Protein AF-A0A4C1U7R6-F1 (afdb_monomer)

Foldseek 3Di:
DVVQQCCQVPPPAFAAAEDEWADDPQADDDPPPPVDRTGDPCSVVVLQDVDDDDDPDPLSVLLSCLVNQLVVCCVPPVASPPDDDPSRNDGRDTAHPVFRWHWYRYSHTDIDGCPPVVVVVVVVVVCVVDPDDDDPQDPVNVVVVVVVVVD

Sequence (151 aa):
MNSANLHAENSARAVYFYEFSYVGQLSAQHNFVDQIRGASHRDQTSYIIDFYKWTGNYSDLDTRDRLTTMWTDFVKFEDPTAFESSLISLKWQKYSKGEKKYLSIDNDLKIKSDPLPNGFEFWKKIYEKNYWHPTPLTPENINKINKNKKK

Nearest PDB structures (foldseek):
  3be8-assembly1_A  TM=8.128E-01  e=1.143E-06  Homo sapiens
  3be8-assembly1_B  TM=7.870E-01  e=7.238E-07  Homo sapiens
  5ojk-assembly1_B  TM=7.780E-01  e=1.143E-06  Homo sapiens
  8wdm-assembly1_C  TM=7.874E-01  e=2.268E-04  Thermaerobacter marianensis DSM 12885
  7x8l-assembly1_A  TM=6.925E-01  e=1.990E-04  Altericroceibacterium indicum

Solvent-accessible surface area (backbone atoms only — not comparable to full-atom values): 9238 Å² total; per-residue (Å²): 102,65,66,67,36,50,46,40,74,70,45,97,58,89,37,76,45,71,46,76,50,51,74,53,87,61,35,78,82,52,98,86,48,80,88,62,88,63,44,54,95,66,27,68,50,39,39,64,43,100,44,101,65,88,81,88,51,65,71,51,50,52,49,21,50,45,46,42,48,28,55,52,30,29,75,76,67,76,31,49,47,73,66,82,46,99,84,42,85,68,78,74,57,66,29,38,75,87,65,35,29,24,38,37,38,42,99,55,82,43,84,46,56,57,78,62,55,69,61,38,51,53,51,47,56,50,44,75,74,68,54,83,77,85,69,79,78,47,75,68,56,51,52,51,55,57,56,66,72,74,114

InterPro domains:
  IPR002018 Carboxylesterase, type B [PF00135] (3-123)
  IPR029058 Alpha/Beta hydrolase fold [G3DSA:3.40.50.1820] (1-132)
  IPR029058 Alpha/Beta hydrolase fold [SSF53474] (3-130)

Organism: Eumeta variegata (NCBI:txid151549)

Radius of gyration: 21.85 Å; Cα contacts (8 Å, |Δi|>4): 164; chains: 1; bounding box: 62×44×44 Å

pLDDT: mean 88.51, std 10.97, range [49.12, 98.12]

Mean predicted aligned error: 8.08 Å

Structure (mmCIF, N/CA/C/O backbone):
data_AF-A0A4C1U7R6-F1
#
_entry.id   AF-A0A4C1U7R6-F1
#
loop_
_atom_site.group_PDB
_atom_site.id
_atom_site.type_symbol
_atom_site.label_atom_id
_atom_site.label_alt_id
_atom_site.label_comp_id
_atom_site.label_asym_id
_atom_site.label_entity_id
_atom_site.label_seq_id
_atom_site.pdbx_PDB_ins_code
_atom_site.Cartn_x
_atom_site.Cartn_y
_atom_site.Cartn_z
_atom_site.occupancy
_atom_site.B_iso_or_equiv
_atom_site.auth_seq_id
_atom_site.auth_comp_id
_atom_site.auth_asym_id
_atom_site.auth_atom_id
_atom_site.pdbx_PDB_model_num
ATOM 1 N N . MET A 1 1 ? -5.185 8.019 12.663 1.00 71.50 1 MET A N 1
ATOM 2 C CA . MET A 1 1 ? -5.454 6.944 11.690 1.00 71.50 1 MET A CA 1
ATOM 3 C C . MET A 1 1 ? -6.840 6.333 11.932 1.00 71.50 1 MET A C 1
ATOM 5 O O . MET A 1 1 ? -6.970 5.132 12.128 1.00 71.50 1 MET A O 1
ATOM 9 N N . ASN A 1 2 ? -7.896 7.154 11.978 1.00 82.75 2 ASN A N 1
ATOM 10 C CA . ASN A 1 2 ? -9.192 6.685 12.492 1.00 82.75 2 ASN A CA 1
ATOM 11 C C . ASN A 1 2 ? -9.919 5.778 11.496 1.00 82.75 2 ASN A C 1
ATOM 13 O O . ASN A 1 2 ? -10.445 4.757 11.908 1.00 82.75 2 ASN A O 1
ATOM 17 N N . SER A 1 3 ? -9.872 6.091 10.197 1.00 89.44 3 SER A N 1
ATOM 18 C CA . SER A 1 3 ? -10.510 5.264 9.164 1.00 89.44 3 SER A CA 1
ATOM 19 C C . SER A 1 3 ? -9.941 3.839 9.117 1.00 89.44 3 SER A C 1
ATOM 21 O O . SER A 1 3 ? -10.689 2.884 9.292 1.00 89.44 3 SER A O 1
ATOM 23 N N . ALA A 1 4 ? -8.617 3.674 8.990 1.00 92.62 4 ALA A N 1
ATOM 24 C CA . ALA A 1 4 ? -8.001 2.343 8.960 1.00 92.62 4 ALA A CA 1
ATOM 25 C C . ALA A 1 4 ? -8.276 1.535 10.240 1.00 92.62 4 ALA A C 1
ATOM 27 O O . ALA A 1 4 ? -8.553 0.343 10.165 1.00 92.62 4 ALA A O 1
ATOM 28 N N . ASN A 1 5 ? -8.265 2.189 11.411 1.00 93.38 5 ASN A N 1
ATOM 29 C CA . ASN A 1 5 ? -8.645 1.544 12.670 1.00 93.38 5 ASN A CA 1
ATOM 30 C C . ASN A 1 5 ? -10.108 1.084 12.652 1.00 93.38 5 ASN A C 1
ATOM 32 O O . ASN A 1 5 ? -10.378 -0.060 12.996 1.00 93.38 5 ASN A O 1
ATOM 36 N N . LEU A 1 6 ? -11.034 1.938 12.210 1.00 93.69 6 LEU A N 1
ATOM 37 C CA . LEU A 1 6 ? -12.451 1.591 12.112 1.00 93.69 6 LEU A CA 1
ATOM 38 C C . LEU A 1 6 ? -12.683 0.439 11.133 1.00 93.69 6 LEU A C 1
ATOM 40 O O . LEU A 1 6 ? -13.426 -0.482 11.461 1.00 93.69 6 LEU A O 1
ATOM 44 N N . HIS A 1 7 ? -12.023 0.444 9.973 1.00 95.56 7 HIS A N 1
ATOM 45 C CA . HIS A 1 7 ? -12.083 -0.680 9.041 1.00 95.56 7 HIS A CA 1
ATOM 46 C C . HIS A 1 7 ? -11.538 -1.962 9.675 1.00 95.56 7 HIS A C 1
ATOM 48 O O . HIS A 1 7 ? -12.182 -2.997 9.566 1.00 95.56 7 HIS A O 1
ATOM 54 N N . ALA A 1 8 ? -10.408 -1.907 10.380 1.00 95.62 8 ALA A N 1
ATOM 55 C CA . ALA A 1 8 ? -9.826 -3.086 11.018 1.00 95.62 8 ALA A CA 1
ATOM 56 C C . ALA A 1 8 ? -10.683 -3.654 12.161 1.00 95.62 8 ALA A C 1
ATOM 58 O O . ALA A 1 8 ? -10.660 -4.856 12.394 1.00 95.62 8 ALA A O 1
ATOM 59 N N . GLU A 1 9 ? -11.427 -2.804 12.873 1.00 95.50 9 GLU A N 1
ATOM 60 C CA . GLU A 1 9 ? -12.296 -3.222 13.982 1.00 95.50 9 GLU A CA 1
ATOM 61 C C . GLU A 1 9 ? -13.670 -3.723 13.519 1.00 95.50 9 GLU A C 1
ATOM 63 O O . GLU A 1 9 ? -14.278 -4.534 14.210 1.00 95.50 9 GLU A O 1
ATOM 68 N N . ASN A 1 10 ? -14.173 -3.241 12.377 1.00 95.56 10 ASN A N 1
ATOM 69 C CA . ASN A 1 10 ? -15.562 -3.481 11.962 1.00 95.56 10 ASN A CA 1
ATOM 70 C C . ASN A 1 10 ? -15.700 -4.281 10.657 1.00 95.56 10 ASN A C 1
ATOM 72 O O . ASN A 1 10 ? -16.807 -4.683 10.301 1.00 95.56 10 ASN A O 1
ATOM 76 N N . SER A 1 11 ? -14.615 -4.500 9.914 1.00 94.44 11 SER A N 1
ATOM 77 C CA . SER A 1 11 ? -14.641 -5.315 8.700 1.00 94.44 11 SER A CA 1
ATOM 78 C C . SER A 1 11 ? -14.615 -6.803 9.043 1.00 94.44 11 SER A C 1
ATOM 80 O O . SER A 1 11 ? -13.786 -7.254 9.828 1.00 94.44 11 SER A O 1
ATOM 82 N N . ALA A 1 12 ? -15.467 -7.588 8.381 1.00 95.25 12 ALA A N 1
ATOM 83 C CA . ALA A 1 12 ? -15.386 -9.050 8.418 1.00 95.25 12 ALA A CA 1
ATOM 84 C C . ALA A 1 12 ? -14.176 -9.600 7.632 1.00 95.25 12 ALA A C 1
ATOM 86 O O . ALA A 1 12 ? -13.784 -10.749 7.821 1.00 95.25 12 ALA A O 1
ATOM 87 N N . ARG A 1 13 ? -13.593 -8.787 6.738 1.00 95.12 13 ARG A N 1
ATOM 88 C CA . ARG A 1 13 ? -12.420 -9.131 5.922 1.00 95.12 13 ARG A CA 1
ATOM 89 C C . ARG A 1 13 ? -11.152 -8.471 6.446 1.00 95.12 13 ARG A C 1
ATOM 91 O O . ARG A 1 13 ? -11.208 -7.376 7.010 1.00 95.12 13 ARG A O 1
ATOM 98 N N . ALA A 1 14 ? -10.016 -9.115 6.183 1.00 97.12 14 ALA A N 1
ATOM 99 C CA . ALA A 1 14 ? -8.700 -8.592 6.522 1.00 97.12 14 ALA A CA 1
ATOM 100 C C . ALA A 1 14 ? -8.444 -7.229 5.860 1.00 97.12 14 ALA A C 1
ATOM 102 O O . ALA A 1 14 ? -8.740 -7.021 4.685 1.00 97.12 14 ALA A O 1
ATOM 103 N N . VAL A 1 15 ? -7.869 -6.306 6.629 1.00 97.56 15 VAL A N 1
ATOM 104 C CA . VAL A 1 15 ? -7.453 -4.986 6.149 1.00 97.56 15 VAL A CA 1
ATOM 105 C C . VAL A 1 15 ? -5.944 -5.001 5.963 1.00 97.56 15 VAL A C 1
ATOM 107 O O . VAL A 1 15 ? -5.220 -5.453 6.846 1.00 97.56 15 VAL A O 1
ATOM 110 N N . TYR A 1 16 ? -5.466 -4.480 4.838 1.00 98.00 16 TYR A N 1
ATOM 111 C CA . TYR A 1 16 ? -4.045 -4.300 4.547 1.00 98.00 16 TYR A CA 1
ATOM 112 C C . TYR A 1 16 ? -3.774 -2.813 4.330 1.00 98.00 16 TYR A C 1
ATOM 114 O O . TYR A 1 16 ? -4.592 -2.102 3.748 1.00 98.00 16 TYR A O 1
ATOM 122 N N . PHE A 1 17 ? -2.640 -2.330 4.829 1.00 97.38 17 PHE A N 1
ATOM 123 C CA . PHE A 1 17 ? -2.241 -0.928 4.720 1.00 97.38 17 PHE A CA 1
ATOM 124 C C . PHE A 1 17 ? -0.852 -0.855 4.091 1.00 97.38 17 PHE A C 1
ATOM 126 O O . PHE A 1 17 ? 0.023 -1.643 4.463 1.00 97.38 17 PHE A O 1
ATOM 133 N N . TYR A 1 18 ? -0.641 0.082 3.168 1.00 97.19 18 TYR A N 1
ATOM 134 C CA . TYR A 1 18 ? 0.686 0.401 2.653 1.00 97.19 18 TYR A CA 1
ATOM 135 C C . TYR A 1 18 ? 0.914 1.906 2.537 1.00 97.19 18 TYR A C 1
ATOM 137 O O . TYR A 1 18 ? -0.018 2.706 2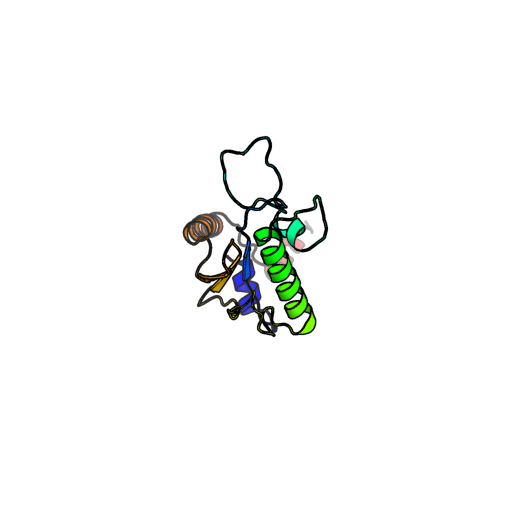.480 1.00 97.19 18 TYR A O 1
ATOM 145 N N . GLU A 1 19 ? 2.189 2.257 2.481 1.00 96.19 19 GLU A N 1
ATOM 146 C CA . GLU A 1 19 ? 2.716 3.562 2.118 1.00 96.19 19 GLU A CA 1
ATOM 147 C C . GLU A 1 19 ? 3.528 3.388 0.836 1.00 96.19 19 GLU A C 1
ATOM 149 O O . GLU A 1 19 ? 4.416 2.539 0.780 1.00 96.19 19 GLU A O 1
ATOM 154 N N . PHE A 1 20 ? 3.227 4.180 -0.189 1.00 96.25 20 PHE A N 1
ATOM 155 C CA . PHE A 1 20 ? 4.035 4.245 -1.401 1.00 96.25 20 PHE A CA 1
ATOM 156 C C . PHE A 1 20 ? 4.948 5.471 -1.326 1.00 96.25 20 PHE A C 1
ATOM 158 O O . PHE A 1 20 ? 4.453 6.597 -1.273 1.00 96.25 20 PHE A O 1
ATOM 165 N N . SER A 1 21 ? 6.262 5.247 -1.306 1.00 94.50 21 SER A N 1
ATOM 166 C CA . SER A 1 21 ? 7.289 6.294 -1.213 1.00 94.50 21 SER A CA 1
ATOM 167 C C . SER A 1 21 ? 8.335 6.230 -2.328 1.00 94.50 21 SER A C 1
ATOM 169 O O . SER A 1 21 ? 9.209 7.094 -2.380 1.00 94.50 21 SER A O 1
ATOM 171 N N . TYR A 1 22 ? 8.241 5.248 -3.230 1.00 94.94 22 TYR A N 1
ATOM 172 C CA . TYR A 1 22 ? 9.163 5.093 -4.351 1.00 94.94 22 TYR A CA 1
ATOM 173 C C . TYR A 1 22 ? 9.121 6.290 -5.316 1.00 94.94 22 TYR A C 1
ATOM 175 O O . TYR A 1 22 ? 8.055 6.724 -5.758 1.00 94.94 22 TYR A O 1
ATOM 183 N N . VAL A 1 23 ? 10.304 6.794 -5.675 1.00 92.69 23 VAL A N 1
ATOM 184 C CA . VAL A 1 23 ? 10.488 7.862 -6.666 1.00 92.69 23 VAL A CA 1
ATOM 185 C C . VAL A 1 23 ? 11.383 7.346 -7.780 1.00 92.69 23 VAL A C 1
ATOM 187 O O . VAL A 1 23 ? 12.580 7.139 -7.573 1.00 92.69 23 VAL A O 1
ATOM 190 N N . GLY A 1 24 ? 10.794 7.183 -8.957 1.00 91.81 24 GLY A N 1
ATOM 191 C CA . GLY A 1 24 ? 11.443 6.650 -10.150 1.00 91.81 24 GLY A CA 1
ATOM 192 C C . GLY A 1 24 ? 11.060 7.430 -11.408 1.00 91.81 24 GLY A C 1
ATOM 193 O O . GLY A 1 24 ? 10.518 8.534 -11.315 1.00 91.81 24 GLY A O 1
ATOM 194 N N . GLN A 1 25 ? 11.345 6.906 -12.603 1.00 91.94 25 GLN A N 1
ATOM 195 C CA . GLN A 1 25 ? 11.152 7.678 -13.847 1.00 91.94 25 GLN A CA 1
ATOM 196 C C . GLN A 1 25 ? 9.676 7.827 -14.240 1.00 91.94 25 GLN A C 1
ATOM 198 O O . GLN A 1 25 ? 9.317 8.753 -14.976 1.00 91.94 25 GLN A O 1
ATOM 203 N N . LEU A 1 26 ? 8.820 6.935 -13.733 1.00 90.38 26 LEU A N 1
ATOM 204 C CA . LEU A 1 26 ? 7.370 6.983 -13.937 1.00 90.38 26 LEU A CA 1
ATOM 205 C C . LEU A 1 26 ? 6.660 7.944 -12.970 1.00 90.38 26 LEU A C 1
ATOM 207 O O . LEU A 1 26 ? 5.485 8.261 -13.177 1.00 90.38 26 LEU A O 1
ATOM 211 N N . SER A 1 27 ? 7.360 8.425 -11.939 1.00 88.56 27 SER A N 1
ATOM 212 C CA . SER A 1 27 ? 6.843 9.448 -11.029 1.00 88.56 27 SER A CA 1
ATOM 213 C C . SER A 1 27 ? 6.665 10.788 -11.762 1.00 88.56 27 SER A C 1
ATOM 215 O O . SER A 1 27 ? 7.362 11.101 -12.740 1.00 88.56 27 SER A O 1
ATOM 217 N N . ALA A 1 28 ? 5.692 11.586 -11.327 1.00 81.31 28 ALA A N 1
ATOM 218 C CA . ALA A 1 28 ? 5.410 12.884 -11.915 1.00 81.31 28 ALA A CA 1
ATOM 219 C C . ALA A 1 28 ? 6.609 13.829 -11.744 1.00 81.31 28 ALA A C 1
ATOM 221 O O . ALA A 1 28 ? 7.234 13.903 -10.689 1.00 81.31 28 ALA A O 1
ATOM 222 N N . GLN A 1 29 ? 6.923 14.587 -12.798 1.00 75.62 29 GLN A N 1
ATOM 223 C CA . GLN A 1 29 ? 7.877 15.685 -12.677 1.00 75.62 29 GLN A CA 1
ATOM 224 C C . GLN A 1 29 ? 7.171 16.869 -12.037 1.00 75.62 29 GLN A C 1
ATOM 226 O O . GLN A 1 29 ? 6.134 17.332 -12.520 1.00 75.62 29 GLN A O 1
ATOM 231 N N . HIS A 1 30 ? 7.740 17.365 -10.949 1.00 70.06 30 HIS A N 1
ATOM 232 C CA . HIS A 1 30 ? 7.187 18.494 -10.239 1.00 70.06 30 HIS A CA 1
ATOM 233 C C . HIS A 1 30 ? 7.922 19.772 -10.605 1.00 70.06 30 HIS A C 1
ATOM 235 O O . HIS A 1 30 ? 8.694 20.282 -9.808 1.00 70.06 30 HIS A O 1
ATOM 241 N N . ASN A 1 31 ? 7.575 20.347 -11.758 1.00 65.94 31 ASN A N 1
ATOM 242 C CA . ASN A 1 31 ? 8.171 21.569 -12.326 1.00 65.94 31 ASN A CA 1
ATOM 243 C C . ASN A 1 31 ? 8.219 22.808 -11.387 1.00 65.94 31 ASN A C 1
ATOM 245 O O . ASN A 1 31 ? 8.717 23.854 -11.790 1.00 65.94 31 ASN A O 1
ATOM 249 N N . PHE A 1 32 ? 7.668 22.725 -10.168 1.00 61.84 32 PHE A N 1
ATOM 250 C CA . PHE A 1 32 ? 7.618 23.795 -9.167 1.00 61.84 32 PHE A CA 1
ATOM 251 C C . PHE A 1 32 ? 7.997 23.359 -7.732 1.00 61.84 32 PHE A C 1
ATOM 253 O O . PHE A 1 32 ? 8.027 24.212 -6.848 1.00 61.84 32 PHE A O 1
ATOM 260 N N . VAL A 1 33 ? 8.272 22.070 -7.462 1.00 59.94 33 VAL A N 1
ATOM 261 C CA . VAL A 1 33 ? 8.648 21.569 -6.114 1.00 59.94 33 VAL A CA 1
ATOM 262 C C . VAL A 1 33 ? 9.838 20.600 -6.131 1.00 59.94 33 VAL A C 1
ATOM 264 O O . VAL A 1 33 ? 9.957 19.747 -5.257 1.00 59.94 33 VAL A O 1
ATOM 267 N N . ASP A 1 34 ? 10.779 20.784 -7.062 1.00 58.56 34 ASP A N 1
ATOM 268 C CA . ASP A 1 34 ? 12.002 19.964 -7.203 1.00 58.56 34 ASP A CA 1
ATOM 269 C C . ASP A 1 34 ? 12.894 19.911 -5.940 1.00 58.56 34 ASP A C 1
ATOM 271 O O . ASP A 1 34 ? 13.803 19.088 -5.845 1.00 58.56 34 ASP A O 1
ATOM 275 N N . GLN A 1 35 ? 12.638 20.766 -4.944 1.00 64.81 35 GLN A N 1
ATOM 276 C CA . GLN A 1 35 ? 13.328 20.748 -3.650 1.00 64.81 35 GLN A CA 1
ATOM 277 C C . GLN A 1 35 ? 12.804 19.668 -2.686 1.00 64.81 35 GLN A C 1
ATOM 279 O O . GLN A 1 35 ? 13.473 19.359 -1.700 1.00 64.81 35 GLN A O 1
ATOM 284 N N . ILE A 1 36 ? 11.624 19.089 -2.940 1.00 66.44 36 ILE A N 1
ATOM 285 C CA . ILE A 1 36 ? 11.021 18.053 -2.093 1.00 66.44 36 ILE A CA 1
ATOM 286 C C . ILE A 1 36 ? 11.111 16.718 -2.826 1.00 66.44 36 ILE A C 1
ATOM 288 O O . ILE A 1 36 ? 10.328 16.420 -3.724 1.00 66.44 36 ILE A O 1
ATOM 292 N N . ARG A 1 37 ? 12.071 15.887 -2.416 1.00 70.62 37 ARG A N 1
ATOM 293 C CA . ARG A 1 37 ? 12.198 14.519 -2.921 1.00 70.62 37 ARG A CA 1
ATOM 294 C C . ARG A 1 37 ? 11.232 13.601 -2.167 1.00 70.62 37 ARG A C 1
ATOM 296 O O . ARG A 1 37 ? 11.448 13.316 -0.993 1.00 70.62 37 ARG A O 1
ATOM 303 N N . GLY A 1 38 ? 10.200 13.117 -2.851 1.00 82.50 38 GLY A N 1
ATOM 304 C CA . GLY A 1 38 ? 9.254 12.131 -2.328 1.00 82.50 38 GLY A CA 1
ATOM 305 C C . GLY A 1 38 ? 8.201 11.752 -3.365 1.00 82.50 38 GLY A C 1
ATOM 306 O O . GLY A 1 38 ? 7.997 12.492 -4.326 1.00 82.50 38 GLY A O 1
ATOM 307 N N . ALA A 1 39 ? 7.553 10.600 -3.178 1.00 89.88 39 ALA A N 1
ATOM 308 C CA . ALA A 1 39 ? 6.433 10.205 -4.023 1.00 89.88 39 ALA A CA 1
ATOM 309 C C . ALA A 1 39 ? 5.266 11.171 -3.810 1.00 89.88 39 ALA A C 1
ATOM 311 O O . ALA A 1 39 ? 4.856 11.439 -2.676 1.00 89.88 39 ALA A O 1
ATOM 312 N N . SER A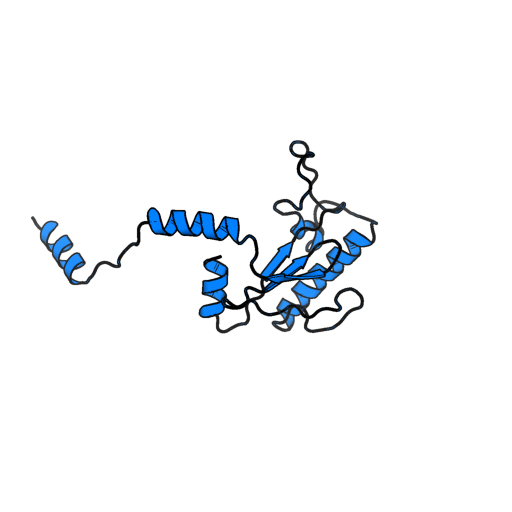 1 40 ? 4.732 11.696 -4.902 1.00 87.62 40 SER A N 1
ATOM 313 C CA . SER A 1 40 ? 3.631 12.641 -4.867 1.00 87.62 40 SER A CA 1
ATOM 314 C C . SER A 1 40 ? 2.293 11.973 -5.115 1.00 87.62 40 SER A C 1
ATOM 316 O O . SER A 1 40 ? 2.171 10.783 -5.429 1.00 87.62 40 SER A O 1
ATOM 318 N N . HIS A 1 41 ? 1.243 12.769 -4.955 1.00 87.19 41 HIS A N 1
ATOM 319 C CA . HIS A 1 41 ? -0.100 12.309 -5.214 1.00 87.19 41 HIS A CA 1
ATOM 320 C C . HIS A 1 41 ? -0.216 11.822 -6.665 1.00 87.19 41 HIS A C 1
ATOM 322 O O . HIS A 1 41 ? 0.059 12.569 -7.601 1.00 87.19 41 HIS A O 1
ATOM 328 N N . ARG A 1 42 ? -0.704 10.582 -6.813 1.00 87.50 42 ARG A N 1
ATOM 329 C CA . ARG A 1 42 ? -0.908 9.821 -8.060 1.00 87.50 42 ARG A CA 1
ATOM 330 C C . ARG A 1 42 ? 0.303 9.086 -8.628 1.00 87.50 42 ARG A C 1
ATOM 332 O O . ARG A 1 42 ? 0.057 8.260 -9.502 1.00 87.50 42 ARG A O 1
ATOM 339 N N . ASP A 1 43 ? 1.519 9.264 -8.115 1.00 91.00 43 ASP A N 1
ATOM 340 C CA . ASP A 1 43 ? 2.710 8.594 -8.672 1.00 91.00 43 ASP A CA 1
ATOM 341 C C . ASP A 1 43 ? 2.562 7.075 -8.728 1.00 91.00 43 ASP A C 1
ATOM 343 O O . ASP A 1 43 ? 2.844 6.463 -9.753 1.00 91.00 43 ASP A O 1
ATOM 347 N N . GLN A 1 44 ? 2.017 6.474 -7.668 1.00 93.75 44 GLN A N 1
ATOM 348 C CA . GLN A 1 44 ? 1.732 5.040 -7.614 1.00 93.75 44 GLN A CA 1
ATOM 349 C C . GLN A 1 44 ? 0.886 4.551 -8.804 1.00 93.75 44 GLN A C 1
ATOM 351 O O . GLN A 1 44 ? 1.052 3.423 -9.261 1.00 93.75 44 GLN A O 1
ATOM 356 N N . THR A 1 45 ? -0.023 5.385 -9.316 1.00 92.50 45 THR A N 1
ATOM 357 C CA . THR A 1 45 ? -0.918 5.018 -10.425 1.00 92.50 45 THR A CA 1
ATOM 358 C C . THR A 1 45 ? -0.119 4.631 -11.663 1.00 92.50 45 THR A C 1
ATOM 360 O O . THR A 1 45 ? -0.468 3.647 -12.306 1.00 92.50 45 THR A O 1
ATOM 363 N N . SER A 1 46 ? 0.981 5.337 -11.944 1.00 91.88 46 SER A N 1
ATOM 364 C CA . SER A 1 46 ? 1.877 5.050 -13.072 1.00 91.88 46 SER A CA 1
ATOM 365 C C . SER A 1 46 ? 2.596 3.699 -12.950 1.00 91.88 46 SER A C 1
ATOM 367 O O . SER A 1 46 ? 3.079 3.170 -13.946 1.00 91.88 46 SER A O 1
ATOM 369 N N . TYR A 1 47 ? 2.668 3.130 -11.741 1.00 94.75 47 TYR A N 1
ATOM 370 C CA . TYR A 1 47 ? 3.254 1.808 -11.482 1.00 94.75 47 TYR A CA 1
ATOM 371 C C . TYR A 1 47 ? 2.206 0.688 -11.404 1.00 94.75 47 TYR A C 1
ATOM 373 O O . TYR A 1 47 ? 2.575 -0.472 -11.269 1.00 94.75 47 TYR A O 1
ATOM 381 N N . ILE A 1 48 ? 0.907 1.000 -11.473 1.00 94.06 48 ILE A N 1
ATOM 382 C CA . ILE A 1 48 ? -0.168 -0.010 -11.516 1.00 94.06 48 ILE A CA 1
ATOM 383 C C . ILE A 1 48 ? -0.792 -0.072 -12.903 1.00 94.06 48 ILE A C 1
ATOM 385 O O . ILE A 1 48 ? -1.052 -1.154 -13.424 1.00 94.06 48 ILE A O 1
ATOM 389 N N . ILE A 1 49 ? -1.055 1.090 -13.490 1.00 90.00 49 ILE A N 1
ATOM 390 C CA . ILE A 1 49 ? -1.708 1.233 -14.784 1.00 90.00 49 ILE A CA 1
ATOM 391 C C . ILE A 1 49 ? -0.681 1.811 -15.744 1.00 90.00 49 ILE A C 1
ATOM 393 O O . ILE A 1 49 ? 0.068 2.718 -15.384 1.00 90.00 49 ILE A O 1
ATOM 397 N N . ASP A 1 50 ? -0.664 1.295 -16.972 1.00 83.44 50 ASP A N 1
ATOM 398 C CA . ASP A 1 50 ? 0.205 1.813 -18.021 1.00 83.44 50 ASP A CA 1
ATOM 399 C C . ASP A 1 50 ? -0.247 3.217 -18.434 1.00 83.44 50 ASP A C 1
ATOM 401 O O . ASP A 1 50 ? -1.160 3.399 -19.241 1.00 83.44 50 ASP A O 1
ATOM 405 N N . PHE A 1 51 ? 0.329 4.221 -17.783 1.00 72.44 51 PHE A N 1
ATOM 406 C CA . PHE A 1 51 ? -0.110 5.602 -17.870 1.00 72.44 51 PHE A CA 1
ATOM 407 C C . PHE A 1 51 ? 1.100 6.540 -17.898 1.00 72.44 51 PHE A C 1
ATOM 409 O O . PHE A 1 51 ? 2.148 6.253 -17.324 1.00 72.44 51 PHE A O 1
ATOM 416 N N . TYR A 1 52 ? 0.946 7.684 -18.565 1.00 66.62 52 TYR A N 1
ATOM 417 C CA . TYR A 1 52 ? 1.933 8.763 -18.710 1.00 66.62 52 TYR A CA 1
ATOM 418 C C . TYR A 1 52 ? 3.211 8.481 -19.517 1.00 66.62 52 TYR A C 1
ATOM 420 O O . TYR A 1 52 ? 3.524 9.293 -20.390 1.00 66.62 52 TYR A O 1
ATOM 428 N N . LYS A 1 53 ? 4.000 7.445 -19.197 1.00 80.56 53 LYS A N 1
ATOM 429 C CA . LYS A 1 53 ? 5.385 7.299 -19.695 1.00 80.56 53 LYS A CA 1
ATOM 430 C C . LYS A 1 53 ? 5.824 5.840 -19.819 1.00 80.56 53 LYS A C 1
ATOM 432 O O . LYS A 1 53 ? 5.318 4.965 -19.130 1.00 80.56 53 LYS A O 1
ATOM 437 N N . TRP A 1 54 ? 6.831 5.617 -20.659 1.00 86.00 54 TRP A N 1
ATOM 438 C CA . TRP A 1 54 ? 7.597 4.374 -20.714 1.00 86.00 54 TRP A CA 1
ATOM 439 C C . TRP A 1 54 ? 8.927 4.538 -19.965 1.00 86.00 54 TRP A C 1
ATOM 441 O O . TRP A 1 54 ? 9.498 5.629 -19.950 1.00 86.00 54 TRP A O 1
ATOM 451 N N . THR A 1 55 ? 9.425 3.455 -19.371 1.00 90.38 55 THR A N 1
ATOM 452 C CA . THR A 1 55 ? 10.734 3.390 -18.709 1.00 90.38 55 THR A CA 1
ATOM 453 C C . THR A 1 55 ? 11.435 2.082 -19.068 1.00 90.38 55 THR A C 1
ATOM 455 O O . THR A 1 55 ? 10.794 1.038 -19.181 1.00 90.38 55 THR A O 1
ATOM 458 N N . GLY A 1 56 ? 12.756 2.145 -19.237 1.00 92.25 56 GLY A N 1
ATOM 459 C CA . GLY A 1 56 ? 13.634 0.974 -19.337 1.00 92.25 56 GLY A CA 1
ATOM 460 C C . GLY A 1 56 ? 14.444 0.727 -18.060 1.00 92.25 56 GLY A C 1
ATOM 461 O O . GLY A 1 56 ? 15.361 -0.090 -18.064 1.00 92.25 56 GLY A O 1
ATOM 462 N N . ASN A 1 57 ? 14.175 1.474 -16.985 1.00 95.25 57 ASN A N 1
ATOM 463 C CA . ASN A 1 57 ? 14.881 1.327 -15.719 1.00 95.25 57 ASN A CA 1
ATOM 464 C C . ASN A 1 57 ? 14.387 0.082 -14.967 1.00 95.25 57 ASN A C 1
ATOM 466 O O . ASN A 1 57 ? 13.204 -0.026 -14.658 1.00 95.25 57 ASN A O 1
ATOM 470 N N . TYR A 1 58 ? 15.300 -0.829 -14.625 1.00 95.81 58 TYR A N 1
ATOM 471 C CA . TYR A 1 58 ? 14.945 -2.074 -13.937 1.00 95.81 58 TYR A CA 1
ATOM 472 C C . TYR A 1 58 ? 14.263 -1.858 -12.582 1.00 95.81 58 TYR A C 1
ATOM 474 O O . TYR A 1 58 ? 13.328 -2.578 -12.271 1.00 95.81 58 TYR A O 1
ATOM 482 N N . SER A 1 59 ? 14.651 -0.849 -11.798 1.00 96.12 59 SER A N 1
ATOM 483 C CA . SER A 1 59 ? 14.012 -0.586 -10.500 1.00 96.12 59 SER A CA 1
ATOM 484 C C . SER A 1 59 ? 12.567 -0.095 -10.641 1.00 96.12 59 SER A C 1
ATOM 486 O O . SER A 1 59 ? 11.723 -0.446 -9.812 1.00 96.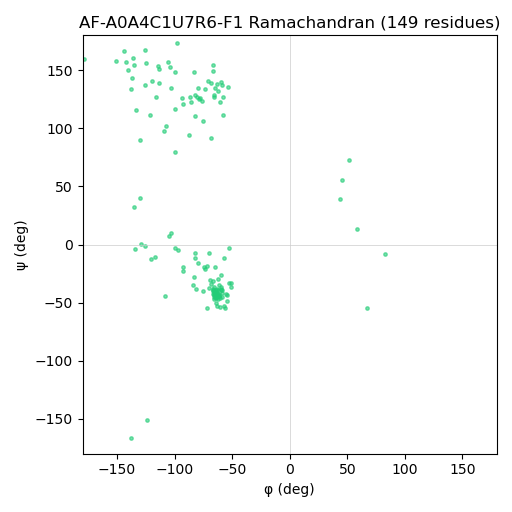12 59 SER A O 1
ATOM 488 N N . ASP A 1 60 ? 12.260 0.673 -11.692 1.00 95.25 60 ASP A N 1
ATOM 489 C CA . ASP A 1 60 ? 10.879 1.058 -11.999 1.00 95.25 60 ASP A CA 1
ATOM 490 C C . ASP A 1 60 ? 10.045 -0.171 -12.387 1.00 95.25 60 ASP A C 1
ATOM 492 O O . ASP A 1 60 ? 8.915 -0.328 -11.918 1.00 95.25 60 ASP A O 1
ATOM 496 N N . LEU A 1 61 ? 10.611 -1.037 -13.238 1.00 95.38 61 LEU A N 1
ATOM 497 C CA . LEU A 1 61 ? 9.967 -2.268 -13.701 1.00 95.38 61 LEU A CA 1
ATOM 498 C C . LEU A 1 61 ? 9.728 -3.237 -12.537 1.00 95.38 61 LEU A C 1
ATOM 500 O O . LEU A 1 61 ? 8.602 -3.685 -12.354 1.00 95.38 61 LEU A O 1
ATOM 504 N N . ASP A 1 62 ? 10.724 -3.455 -11.677 1.00 96.88 62 ASP A N 1
ATOM 505 C CA . ASP A 1 62 ? 10.594 -4.274 -10.467 1.00 96.88 62 ASP A CA 1
ATOM 506 C C . ASP A 1 62 ? 9.506 -3.725 -9.533 1.00 96.88 62 ASP A C 1
ATOM 508 O O . ASP A 1 62 ? 8.710 -4.478 -8.971 1.00 96.88 62 ASP A O 1
ATOM 512 N N . THR A 1 63 ? 9.439 -2.401 -9.356 1.00 96.81 63 THR A N 1
ATOM 513 C CA . THR A 1 63 ? 8.415 -1.762 -8.512 1.00 96.81 63 THR A CA 1
ATOM 514 C C . THR A 1 63 ? 7.016 -1.921 -9.106 1.00 96.81 63 THR A C 1
ATOM 516 O O . THR A 1 63 ? 6.061 -2.203 -8.373 1.00 96.81 63 THR A O 1
ATOM 519 N N . ARG A 1 64 ? 6.890 -1.788 -10.430 1.00 95.62 64 ARG A N 1
ATOM 520 C CA . ARG A 1 64 ? 5.646 -2.035 -11.168 1.00 95.62 64 ARG A CA 1
ATOM 521 C C . ARG A 1 64 ? 5.208 -3.493 -11.048 1.00 95.62 64 ARG A C 1
ATOM 523 O O . ARG A 1 64 ? 4.045 -3.749 -10.731 1.00 95.62 64 ARG A O 1
ATOM 530 N N . ASP A 1 65 ? 6.123 -4.441 -11.203 1.00 96.25 65 ASP A N 1
ATOM 531 C CA . ASP A 1 65 ? 5.834 -5.871 -11.070 1.00 96.25 65 ASP A CA 1
ATOM 532 C C . ASP A 1 65 ? 5.420 -6.228 -9.639 1.00 96.25 65 ASP A C 1
ATOM 534 O O . ASP A 1 65 ? 4.420 -6.922 -9.440 1.00 96.25 65 ASP A O 1
ATOM 538 N N . ARG A 1 66 ? 6.099 -5.677 -8.623 1.00 97.56 66 ARG A N 1
ATOM 539 C CA . ARG A 1 66 ? 5.697 -5.822 -7.213 1.00 97.56 66 ARG A CA 1
ATOM 540 C C . ARG A 1 66 ? 4.272 -5.321 -6.985 1.00 97.56 66 ARG A C 1
ATOM 542 O O . ARG A 1 66 ? 3.451 -6.048 -6.429 1.00 97.56 66 ARG A O 1
ATOM 549 N N . LEU A 1 67 ? 3.964 -4.090 -7.400 1.00 97.19 67 LEU A N 1
ATOM 550 C CA . LEU A 1 67 ? 2.645 -3.491 -7.181 1.00 97.19 67 LEU A CA 1
ATOM 551 C C . LEU A 1 67 ? 1.543 -4.251 -7.920 1.00 97.19 67 LEU A C 1
ATOM 553 O O . LEU A 1 67 ? 0.542 -4.616 -7.306 1.00 97.19 67 LEU A O 1
ATOM 557 N N . THR A 1 68 ? 1.722 -4.512 -9.212 1.00 96.94 68 THR A N 1
ATOM 558 C CA . THR A 1 68 ? 0.716 -5.215 -10.021 1.00 96.94 68 THR A CA 1
ATOM 559 C C . THR A 1 68 ? 0.481 -6.642 -9.527 1.00 96.94 68 THR A C 1
ATOM 561 O O . THR A 1 68 ? -0.676 -7.061 -9.447 1.00 96.94 68 THR A O 1
ATOM 564 N N . THR A 1 69 ? 1.531 -7.351 -9.101 1.00 97.69 69 THR A N 1
ATOM 565 C CA . THR A 1 69 ? 1.414 -8.681 -8.482 1.00 97.69 69 THR A CA 1
ATOM 566 C C . THR A 1 69 ? 0.628 -8.610 -7.177 1.00 97.69 69 THR A C 1
ATOM 568 O O . THR A 1 69 ? -0.388 -9.288 -7.054 1.00 97.69 69 THR A O 1
ATOM 571 N N . MET A 1 70 ? 1.014 -7.735 -6.237 1.00 98.06 70 MET A N 1
ATOM 572 C CA . MET A 1 70 ? 0.336 -7.648 -4.937 1.00 98.06 70 MET A CA 1
ATOM 573 C C . MET A 1 70 ? -1.138 -7.234 -5.058 1.00 98.06 70 MET A C 1
ATOM 575 O O . MET A 1 70 ? -2.001 -7.771 -4.363 1.00 98.06 70 MET A O 1
ATOM 579 N N . TRP A 1 71 ? -1.458 -6.304 -5.964 1.00 97.69 71 TRP A N 1
ATOM 580 C CA . TRP A 1 71 ? -2.847 -5.927 -6.244 1.00 97.69 71 TRP A CA 1
ATOM 581 C C . TRP A 1 71 ? -3.638 -7.074 -6.881 1.00 97.69 71 TRP A C 1
ATOM 583 O O . TRP A 1 71 ? -4.791 -7.301 -6.516 1.00 97.69 71 TRP A O 1
ATOM 593 N N . THR A 1 72 ? -3.026 -7.820 -7.803 1.00 97.44 72 THR A N 1
ATOM 594 C CA . THR A 1 72 ? -3.662 -8.976 -8.451 1.00 97.44 72 THR A CA 1
ATOM 595 C C . THR A 1 72 ? -3.931 -10.101 -7.457 1.00 97.44 72 THR A C 1
ATOM 597 O O . THR A 1 72 ? -5.022 -10.674 -7.465 1.00 97.44 72 THR A O 1
ATOM 600 N N . ASP A 1 73 ? -2.970 -10.394 -6.586 1.00 98.06 73 ASP A N 1
ATOM 601 C CA . ASP A 1 73 ? -3.104 -11.422 -5.559 1.00 98.06 73 ASP A CA 1
ATOM 602 C C . ASP A 1 73 ? -4.189 -11.054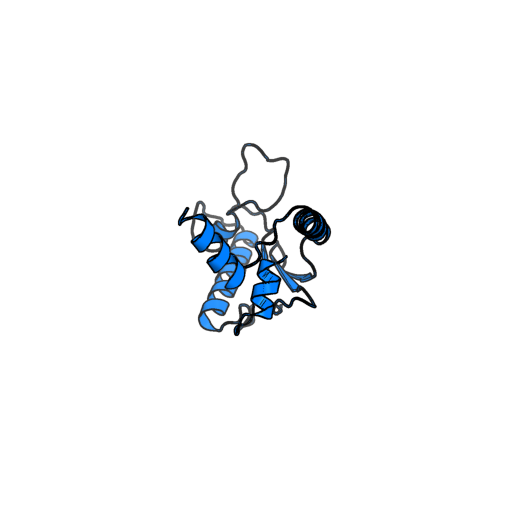 -4.547 1.00 98.06 73 ASP A C 1
ATOM 604 O O . ASP A 1 73 ? -5.048 -11.880 -4.238 1.00 98.06 73 ASP A O 1
ATOM 608 N N . PHE A 1 74 ? -4.251 -9.788 -4.124 1.00 98.06 74 PHE A N 1
ATOM 609 C CA . PHE A 1 74 ? -5.324 -9.318 -3.251 1.00 98.06 74 PHE A CA 1
ATOM 610 C C . PHE A 1 74 ? -6.711 -9.507 -3.880 1.00 98.06 74 PHE A C 1
ATOM 612 O O . PHE A 1 74 ? -7.625 -9.999 -3.221 1.00 98.06 74 PHE A O 1
ATOM 619 N N . VAL A 1 75 ? -6.867 -9.160 -5.161 1.00 97.81 75 VAL A N 1
ATOM 620 C CA . VAL A 1 75 ? -8.143 -9.312 -5.880 1.00 97.81 75 VAL A CA 1
ATOM 621 C C . VAL A 1 75 ? -8.553 -10.781 -6.007 1.00 97.81 75 VAL A C 1
ATOM 623 O O . VAL A 1 75 ? -9.738 -11.093 -5.901 1.00 97.81 75 VAL A O 1
ATOM 626 N N . LYS A 1 76 ? -7.599 -11.684 -6.248 1.00 98.06 76 LYS A N 1
ATOM 627 C CA . LYS A 1 76 ? -7.879 -13.107 -6.490 1.00 98.06 76 LYS A CA 1
ATOM 628 C C . LYS A 1 76 ? -8.027 -13.931 -5.210 1.00 98.06 76 LYS A C 1
ATOM 630 O O . LYS A 1 76 ? -8.802 -14.884 -5.203 1.00 98.06 76 LYS A O 1
ATOM 635 N N . PHE A 1 77 ? -7.273 -13.597 -4.165 1.00 97.81 77 PHE A N 1
ATOM 636 C CA . PHE A 1 77 ? -7.062 -14.474 -3.008 1.00 97.81 77 PHE A CA 1
ATOM 637 C C . PHE A 1 77 ? -7.327 -13.799 -1.657 1.00 97.81 77 PHE A C 1
ATOM 639 O O . PHE A 1 77 ? -7.161 -14.443 -0.626 1.00 97.81 77 PHE A O 1
ATOM 646 N N . GLU A 1 78 ? -7.717 -12.520 -1.640 1.00 97.25 78 GLU A N 1
ATOM 647 C CA . GLU A 1 78 ? -7.870 -11.703 -0.423 1.00 97.25 78 GLU A CA 1
ATOM 648 C C . GLU A 1 78 ? -6.573 -11.572 0.419 1.00 97.25 78 GLU A C 1
ATOM 650 O O . GLU A 1 78 ? -6.609 -11.086 1.552 1.00 97.25 78 GLU A O 1
ATOM 655 N N . ASP A 1 79 ? -5.415 -11.945 -0.144 1.00 97.94 79 ASP A N 1
ATOM 656 C CA . ASP A 1 79 ? -4.073 -11.813 0.438 1.00 97.94 79 ASP A CA 1
ATOM 657 C C . ASP A 1 79 ? -3.123 -11.218 -0.619 1.00 97.94 79 ASP A C 1
ATOM 659 O O . ASP A 1 79 ? -2.882 -11.863 -1.638 1.00 97.94 79 ASP A O 1
ATOM 663 N N . PRO A 1 80 ? -2.567 -10.008 -0.412 1.00 97.88 80 PRO A N 1
ATOM 664 C CA . PRO A 1 80 ? -1.695 -9.349 -1.386 1.00 97.88 80 PRO A CA 1
ATOM 665 C C . PRO A 1 80 ? -0.322 -10.020 -1.541 1.00 97.88 80 PRO A C 1
ATOM 667 O O . PRO A 1 80 ? 0.461 -9.615 -2.390 1.00 97.88 80 PRO A O 1
ATOM 670 N N . THR A 1 81 ? 0.011 -11.007 -0.709 1.00 97.50 81 THR A N 1
ATOM 671 C CA . THR A 1 81 ? 1.256 -11.785 -0.798 1.00 97.50 81 THR A CA 1
ATOM 672 C C . THR A 1 81 ? 0.958 -13.281 -0.743 1.00 97.50 81 THR A C 1
ATOM 674 O O . THR A 1 81 ? 1.667 -14.043 -0.075 1.00 97.50 81 THR A O 1
ATOM 677 N N . ALA A 1 82 ? -0.120 -13.697 -1.417 1.00 96.44 82 ALA A N 1
ATOM 678 C CA . ALA A 1 82 ? -0.570 -15.085 -1.465 1.00 96.44 82 ALA A CA 1
ATOM 679 C C . ALA A 1 82 ? 0.551 -16.024 -1.938 1.00 96.44 82 ALA A C 1
ATOM 681 O O . ALA A 1 82 ? 0.794 -17.058 -1.309 1.00 96.44 82 ALA A O 1
ATOM 682 N N . PHE A 1 83 ? 1.298 -15.615 -2.970 1.00 93.50 83 PHE A N 1
ATOM 683 C CA . PHE A 1 83 ? 2.424 -16.368 -3.520 1.00 93.50 83 PHE A CA 1
ATOM 684 C C . PHE A 1 83 ? 3.757 -15.655 -3.295 1.00 93.50 83 PHE A C 1
ATOM 686 O O . PHE A 1 83 ? 3.833 -14.432 -3.194 1.00 93.50 83 PHE A O 1
ATOM 693 N N . GLU A 1 84 ? 4.825 -16.442 -3.194 1.00 90.38 84 GLU A N 1
ATOM 694 C CA . GLU A 1 84 ? 6.189 -15.919 -3.133 1.00 90.38 84 GLU A CA 1
ATOM 695 C C . GLU A 1 84 ? 6.718 -15.640 -4.542 1.00 90.38 84 GLU A C 1
ATOM 697 O O . GLU A 1 84 ? 6.384 -16.338 -5.502 1.00 90.38 84 GLU A O 1
ATOM 702 N N . SER A 1 85 ? 7.576 -14.629 -4.665 1.00 91.19 85 SER A N 1
ATOM 703 C CA . SER A 1 85 ? 8.315 -14.351 -5.897 1.00 91.19 85 SER A CA 1
ATOM 704 C C . SER A 1 85 ? 9.718 -13.840 -5.580 1.00 91.19 85 SER A C 1
ATOM 706 O O . SER A 1 85 ? 10.008 -13.435 -4.454 1.00 91.19 85 SER A O 1
ATOM 708 N N . SER A 1 86 ? 10.595 -13.802 -6.584 1.00 93.19 86 SER A N 1
ATOM 709 C CA . SER A 1 86 ? 11.932 -13.208 -6.440 1.00 93.19 86 SER A CA 1
ATOM 710 C C . SER A 1 86 ? 11.891 -11.723 -6.055 1.00 93.19 86 SER A C 1
ATOM 712 O O . SER A 1 86 ? 12.825 -11.232 -5.425 1.00 93.19 86 SER A O 1
ATOM 714 N N . LEU A 1 87 ? 10.813 -11.012 -6.405 1.00 95.19 87 LEU A N 1
ATOM 715 C CA . LEU A 1 87 ? 10.627 -9.590 -6.111 1.00 95.19 87 LEU A CA 1
ATOM 716 C C . LEU A 1 87 ? 9.872 -9.324 -4.801 1.00 95.19 87 LEU A C 1
ATOM 718 O O . LEU A 1 87 ? 9.954 -8.210 -4.278 1.00 95.19 87 LEU A O 1
ATOM 722 N N . ILE A 1 88 ? 9.140 -10.317 -4.286 1.00 96.25 88 ILE A N 1
ATOM 723 C CA . ILE A 1 88 ? 8.314 -10.236 -3.076 1.00 96.25 88 ILE A CA 1
ATOM 724 C C . ILE A 1 88 ? 8.657 -11.431 -2.182 1.00 96.25 88 ILE A C 1
ATOM 726 O O . ILE A 1 88 ? 8.055 -12.500 -2.275 1.00 96.25 88 ILE A O 1
ATOM 730 N N . SER A 1 89 ? 9.638 -11.232 -1.304 1.00 90.75 89 SER A N 1
ATOM 731 C CA . SER A 1 89 ? 10.122 -12.248 -0.359 1.00 90.75 89 SER A CA 1
ATOM 732 C C . SER A 1 89 ? 9.562 -12.093 1.058 1.00 90.75 89 SER A C 1
ATOM 734 O O . SER A 1 89 ? 9.852 -12.907 1.933 1.00 90.75 89 SER A O 1
ATOM 736 N N . LEU A 1 90 ? 8.771 -11.047 1.309 1.00 94.88 90 LEU A N 1
ATOM 737 C CA . LEU A 1 90 ? 8.134 -10.804 2.600 1.00 94.88 90 LEU A CA 1
ATOM 738 C C . LEU A 1 90 ? 6.639 -11.106 2.555 1.00 94.88 90 LEU A C 1
ATOM 740 O O . LEU A 1 90 ? 6.005 -11.042 1.504 1.00 94.88 90 LEU A O 1
ATOM 744 N N . LYS A 1 91 ? 6.065 -11.379 3.727 1.00 96.56 91 LYS A N 1
ATOM 745 C CA . LYS A 1 91 ? 4.614 -11.465 3.899 1.00 96.56 91 LYS A CA 1
ATOM 746 C C . LYS A 1 91 ? 4.064 -10.121 4.347 1.00 96.56 91 LYS A C 1
ATOM 748 O O . LYS A 1 91 ? 4.510 -9.556 5.350 1.00 96.56 91 LYS A O 1
ATOM 753 N N . TRP A 1 92 ? 3.077 -9.618 3.615 1.00 97.44 92 TRP A N 1
ATOM 754 C CA . TRP A 1 92 ? 2.392 -8.384 3.965 1.00 97.44 92 TRP A CA 1
ATOM 755 C C . TRP A 1 92 ? 1.445 -8.655 5.130 1.00 97.44 92 TRP A C 1
ATOM 757 O O . TRP A 1 92 ? 0.411 -9.301 4.998 1.00 97.44 92 TRP A O 1
ATOM 767 N N . GLN A 1 93 ? 1.822 -8.180 6.315 1.00 97.62 93 GLN A N 1
ATOM 768 C CA . GLN A 1 93 ? 1.039 -8.406 7.524 1.00 97.62 93 GLN A CA 1
ATOM 769 C C . GLN A 1 93 ? -0.269 -7.606 7.504 1.00 97.62 93 GLN A C 1
ATOM 771 O O . GLN A 1 93 ? -0.305 -6.446 7.089 1.00 97.62 93 GLN A O 1
ATOM 776 N N . LYS A 1 94 ? -1.342 -8.233 7.998 1.00 97.62 94 LYS A N 1
ATOM 777 C CA . LYS A 1 94 ? -2.653 -7.598 8.161 1.00 97.62 94 LYS A CA 1
ATOM 778 C C . LYS A 1 94 ? -2.538 -6.396 9.098 1.00 97.62 94 LYS A C 1
ATOM 780 O O . LYS A 1 94 ? -1.869 -6.456 10.131 1.00 97.62 94 LYS A O 1
ATOM 785 N N . TYR A 1 95 ? -3.233 -5.324 8.754 1.00 97.25 95 TYR A N 1
ATOM 786 C CA . TYR A 1 95 ? -3.359 -4.153 9.602 1.00 97.25 95 TYR A CA 1
ATOM 787 C C . TYR A 1 95 ? -4.298 -4.458 10.776 1.00 97.25 95 TYR A C 1
ATOM 789 O O . TYR A 1 95 ? -5.400 -4.977 10.601 1.00 97.25 95 TYR A O 1
ATOM 797 N N . SER A 1 96 ? -3.880 -4.082 11.982 1.00 96.38 96 SER A N 1
ATOM 798 C CA . SER A 1 96 ? -4.703 -4.121 13.190 1.00 96.38 96 SER A CA 1
ATOM 799 C C . SER A 1 96 ? -4.520 -2.829 13.977 1.00 96.38 96 SER A C 1
ATOM 801 O O . SER A 1 96 ? -3.472 -2.189 13.900 1.00 96.38 96 SER A O 1
ATOM 803 N N . LYS A 1 97 ? -5.514 -2.435 14.776 1.00 93.12 97 LYS A N 1
ATOM 804 C CA . LYS A 1 97 ? -5.402 -1.240 15.631 1.00 93.12 97 LYS A CA 1
ATOM 805 C C . LYS A 1 97 ? -4.287 -1.355 16.678 1.00 93.12 97 LYS A C 1
ATOM 807 O O . LYS A 1 97 ? -3.735 -0.329 17.072 1.00 93.12 97 LYS A O 1
ATOM 812 N N . GLY A 1 98 ? -3.986 -2.577 17.122 1.00 93.75 98 GLY A N 1
ATOM 813 C CA . GLY A 1 98 ? -2.942 -2.855 18.107 1.00 93.75 98 GLY A CA 1
ATOM 814 C C . GLY A 1 98 ? -1.539 -2.675 17.534 1.00 93.75 98 GLY A C 1
ATOM 815 O O . GLY A 1 98 ? -0.763 -1.895 18.072 1.00 93.75 98 GLY A O 1
ATOM 816 N N . GLU A 1 99 ? -1.230 -3.356 16.427 1.00 93.94 99 GLU A N 1
ATOM 817 C CA . GLU A 1 99 ? 0.132 -3.368 15.866 1.00 93.94 99 GLU A CA 1
ATOM 818 C C . GLU A 1 99 ? 0.374 -2.289 14.797 1.00 93.94 99 GLU A C 1
ATOM 820 O O . GLU A 1 99 ? 1.522 -1.942 14.516 1.00 93.94 99 GLU A O 1
ATOM 825 N N . LYS A 1 100 ? -0.700 -1.805 14.157 1.00 95.12 100 LYS A N 1
ATOM 826 C CA . LYS A 1 100 ? -0.711 -0.808 13.068 1.00 95.12 100 LYS A CA 1
ATOM 827 C C . LYS A 1 100 ? 0.355 -1.039 11.995 1.00 95.12 100 LYS A C 1
ATOM 829 O O . LYS A 1 100 ? 0.970 -0.092 11.502 1.00 95.12 100 LYS A O 1
ATOM 834 N N . LYS A 1 101 ? 0.583 -2.308 11.657 1.00 97.31 101 LYS A N 1
ATOM 835 C CA . LYS A 1 101 ? 1.562 -2.725 10.656 1.00 97.31 101 LYS A CA 1
ATOM 836 C C . LYS A 1 101 ? 1.138 -2.296 9.262 1.00 97.31 101 LYS A C 1
ATOM 838 O O . LYS A 1 101 ? -0.028 -2.431 8.898 1.00 97.31 101 LYS A O 1
ATOM 843 N N . TYR A 1 102 ? 2.096 -1.828 8.480 1.00 97.50 102 TYR A N 1
ATOM 844 C CA . TYR A 1 102 ? 1.908 -1.494 7.080 1.00 97.50 102 TYR A CA 1
ATOM 845 C C . TYR A 1 102 ? 3.128 -1.874 6.25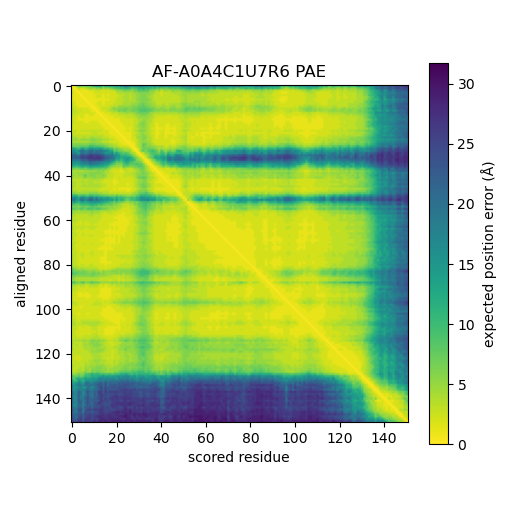0 1.00 97.50 102 TYR A C 1
ATOM 847 O O . TYR A 1 102 ? 4.246 -1.976 6.760 1.00 97.50 102 TYR A O 1
ATOM 855 N N . LEU A 1 103 ? 2.902 -2.062 4.954 1.00 98.12 103 LEU A N 1
ATOM 856 C CA . LEU A 1 103 ? 3.967 -2.242 3.983 1.00 98.12 103 LEU A CA 1
ATOM 857 C C . LEU A 1 103 ? 4.461 -0.877 3.496 1.00 98.12 103 LEU A C 1
ATOM 859 O O . LEU A 1 103 ? 3.689 -0.082 2.977 1.00 98.12 103 LEU A O 1
ATOM 863 N N . SER A 1 104 ? 5.747 -0.598 3.643 1.00 97.38 104 SER A N 1
ATOM 864 C CA . SER A 1 104 ? 6.405 0.542 3.009 1.00 97.38 104 SER A CA 1
ATOM 865 C C . SER A 1 104 ? 6.993 0.076 1.680 1.00 97.38 104 SER A C 1
ATOM 867 O O . SER A 1 104 ? 7.779 -0.876 1.652 1.00 97.38 104 SER A O 1
ATOM 869 N N . ILE A 1 105 ? 6.554 0.716 0.599 1.00 97.38 105 ILE A N 1
ATOM 870 C CA . ILE A 1 105 ? 6.926 0.419 -0.783 1.00 97.38 105 ILE A CA 1
ATOM 871 C C . ILE A 1 105 ? 7.819 1.556 -1.283 1.00 97.38 105 ILE A C 1
ATOM 873 O O . ILE A 1 105 ? 7.335 2.610 -1.703 1.00 97.38 105 ILE A O 1
ATOM 877 N N . ASP A 1 106 ? 9.124 1.317 -1.220 1.00 95.25 106 ASP A N 1
ATOM 878 C CA . ASP A 1 106 ? 10.180 2.153 -1.792 1.00 95.25 106 ASP A CA 1
ATOM 879 C C . ASP A 1 106 ? 11.027 1.273 -2.737 1.00 95.25 106 ASP A C 1
ATOM 881 O O . ASP A 1 106 ? 10.537 0.279 -3.272 1.00 95.25 106 ASP A O 1
ATOM 885 N N . ASN A 1 107 ? 12.314 1.583 -2.903 1.00 93.88 107 ASN A N 1
ATOM 886 C CA . ASN A 1 107 ? 13.298 0.729 -3.568 1.00 93.88 107 ASN A CA 1
ATOM 887 C C . ASN A 1 107 ? 13.283 -0.700 -2.992 1.00 93.88 107 ASN A C 1
ATOM 889 O O . ASN A 1 107 ? 13.387 -1.677 -3.735 1.00 93.88 107 ASN A O 1
ATOM 893 N N . ASP A 1 108 ? 13.069 -0.808 -1.677 1.00 94.81 108 ASP A N 1
ATOM 894 C CA . ASP A 1 108 ? 12.858 -2.065 -0.964 1.00 94.81 108 ASP A CA 1
ATOM 895 C C . ASP A 1 108 ? 11.442 -2.139 -0.385 1.00 94.81 108 ASP A C 1
ATOM 897 O O . ASP A 1 108 ? 10.854 -1.127 0.009 1.00 94.81 108 ASP A O 1
ATOM 901 N N . LEU A 1 109 ? 10.948 -3.365 -0.213 1.00 97.19 109 LEU A N 1
ATOM 902 C CA . LEU A 1 109 ? 9.747 -3.650 0.564 1.00 97.19 109 LEU A CA 1
ATOM 903 C C . LEU A 1 109 ? 10.113 -3.819 2.044 1.00 97.19 109 LEU A C 1
ATOM 905 O O . LEU A 1 109 ? 10.987 -4.617 2.385 1.00 97.19 109 LEU A O 1
ATOM 909 N N . LYS A 1 110 ? 9.446 -3.083 2.942 1.00 97.44 110 LYS A N 1
ATOM 910 C CA . LYS A 1 110 ? 9.684 -3.174 4.396 1.00 97.44 110 LYS A CA 1
ATOM 911 C C . LYS A 1 110 ? 8.374 -3.153 5.167 1.00 97.44 110 LYS A C 1
ATOM 913 O O . LYS A 1 110 ? 7.540 -2.286 4.930 1.00 97.44 110 LYS A O 1
ATOM 918 N N . ILE A 1 111 ? 8.215 -4.046 6.142 1.00 97.81 111 ILE A N 1
ATOM 919 C CA . ILE A 1 111 ? 7.123 -3.926 7.113 1.00 97.81 111 ILE A CA 1
ATOM 920 C C . ILE A 1 111 ? 7.524 -2.918 8.187 1.00 97.81 111 ILE A C 1
ATOM 922 O O . ILE A 1 111 ? 8.585 -3.033 8.800 1.00 97.81 111 ILE A O 1
ATOM 926 N N . LYS A 1 112 ? 6.666 -1.926 8.401 1.00 97.12 112 LYS A N 1
ATOM 927 C CA . LYS A 1 112 ? 6.802 -0.893 9.429 1.00 97.12 112 LYS A CA 1
ATOM 928 C C . LYS A 1 112 ? 5.537 -0.865 10.288 1.00 97.12 112 LYS A C 1
ATOM 930 O O . LYS A 1 112 ? 4.515 -1.441 9.919 1.00 97.12 112 LYS A O 1
ATOM 935 N N . SER A 1 113 ? 5.598 -0.167 11.416 1.00 95.88 113 SER A N 1
ATOM 936 C CA . SER A 1 113 ? 4.463 0.049 12.319 1.00 95.88 113 SER A CA 1
ATOM 937 C C . SER A 1 113 ? 4.240 1.535 12.557 1.00 95.88 113 SER A C 1
ATOM 939 O O . SER A 1 113 ? 5.162 2.331 12.390 1.00 95.88 113 SER A O 1
ATOM 941 N N . ASP A 1 114 ? 3.009 1.885 12.931 1.00 92.69 114 ASP A N 1
ATOM 942 C CA . ASP A 1 114 ? 2.598 3.239 13.320 1.00 92.69 114 ASP A CA 1
ATOM 943 C C . ASP A 1 114 ? 2.999 4.317 12.296 1.00 92.69 114 ASP A C 1
ATOM 945 O O . ASP A 1 114 ? 3.911 5.108 12.539 1.00 92.69 114 ASP A O 1
ATOM 949 N N . PRO A 1 115 ? 2.330 4.385 11.133 1.00 88.25 115 PRO A N 1
ATOM 950 C CA . PRO A 1 115 ? 2.653 5.393 10.130 1.00 88.25 115 PRO A CA 1
ATOM 951 C C . PRO A 1 115 ? 2.341 6.792 10.666 1.00 88.25 115 PRO A C 1
ATOM 953 O O . PRO A 1 115 ? 1.276 7.014 11.238 1.00 88.25 115 PRO A O 1
ATOM 956 N N . LEU A 1 116 ? 3.262 7.738 10.459 1.00 88.50 116 LEU A N 1
ATOM 957 C CA . LEU A 1 116 ? 3.127 9.163 10.804 1.00 88.50 116 LEU A CA 1
ATOM 958 C C . LEU A 1 116 ? 2.556 9.429 12.220 1.00 88.50 116 LEU A C 1
ATOM 960 O O . LEU A 1 116 ? 1.564 10.158 12.360 1.00 88.50 116 LEU A O 1
ATOM 964 N N . PRO A 1 117 ? 3.169 8.886 13.289 1.00 90.12 117 PRO A N 1
ATOM 965 C CA . PRO A 1 117 ? 2.565 8.871 14.622 1.00 90.12 117 PRO A CA 1
ATOM 966 C C . PRO A 1 117 ? 2.323 10.289 15.158 1.00 90.12 117 PRO A C 1
ATOM 968 O O . PRO A 1 117 ? 1.216 10.601 15.596 1.00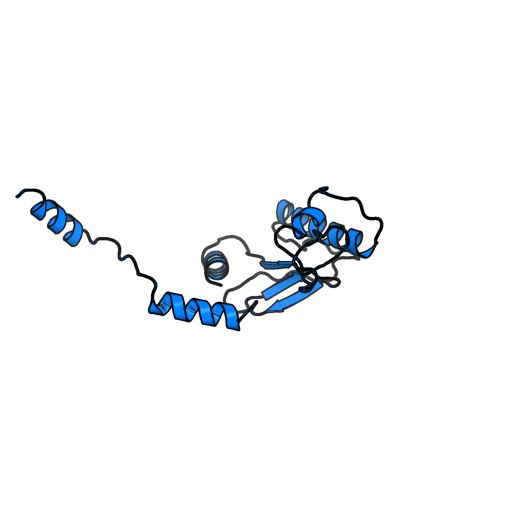 90.12 117 PRO A O 1
ATOM 971 N N . ASN A 1 118 ? 3.307 11.181 15.006 1.00 93.38 118 ASN A N 1
ATOM 972 C CA . ASN A 1 118 ? 3.222 12.575 15.453 1.00 93.38 118 ASN A CA 1
ATOM 973 C C . ASN A 1 118 ? 2.114 13.350 14.725 1.00 93.38 118 ASN A C 1
ATOM 975 O O . ASN A 1 118 ? 1.366 14.105 15.344 1.00 93.38 118 ASN A O 1
ATOM 979 N N . GLY A 1 119 ? 1.987 13.148 13.409 1.00 90.69 119 GLY A N 1
ATOM 980 C CA . GLY A 1 119 ? 0.963 13.810 12.603 1.00 90.69 119 GLY A CA 1
ATOM 981 C C . GLY A 1 119 ? -0.437 13.367 13.015 1.00 90.69 119 GLY A C 1
ATOM 982 O O . GLY A 1 119 ? -1.325 14.196 13.217 1.00 90.69 119 GLY A O 1
ATOM 983 N N . PHE A 1 120 ? -0.640 12.063 13.213 1.00 89.06 120 PHE A N 1
ATOM 984 C CA . PHE A 1 120 ? -1.928 11.567 13.683 1.00 89.06 120 PHE A CA 1
ATOM 985 C C . PHE A 1 120 ? -2.259 12.004 15.102 1.00 89.06 120 PHE A C 1
ATOM 987 O O . PHE A 1 120 ? -3.423 12.301 15.360 1.00 89.06 120 PHE A O 1
ATOM 994 N N . GLU A 1 121 ? -1.283 12.052 16.007 1.00 91.12 121 GLU A N 1
ATOM 995 C CA . GLU A 1 121 ? -1.504 12.550 17.363 1.00 91.12 121 GLU A CA 1
ATOM 996 C C . GLU A 1 121 ? -1.884 14.036 17.358 1.00 91.12 121 GLU A C 1
ATOM 998 O O . GLU A 1 121 ? -2.846 14.429 18.021 1.00 91.12 121 GLU A O 1
ATOM 1003 N N . PHE A 1 122 ? -1.187 14.850 16.561 1.00 93.50 122 PHE A N 1
ATOM 1004 C CA . PHE A 1 122 ? -1.496 16.266 16.380 1.00 93.50 122 PHE A CA 1
ATOM 1005 C C . PHE A 1 122 ? -2.938 16.476 15.906 1.00 93.50 122 PHE A C 1
ATOM 1007 O O . PHE A 1 122 ? -3.716 17.171 16.565 1.00 93.50 122 PHE A O 1
ATOM 1014 N N . TRP A 1 123 ? -3.328 15.823 14.806 1.00 90.62 123 TRP A N 1
ATOM 1015 C CA . TRP A 1 123 ? -4.689 15.942 14.287 1.00 90.62 123 TRP A CA 1
ATOM 1016 C C . TRP A 1 123 ? -5.713 15.386 15.274 1.00 90.62 123 TRP A C 1
ATOM 1018 O O . TRP A 1 123 ? -6.738 16.021 15.498 1.00 90.62 123 TRP A O 1
ATOM 1028 N N . LYS A 1 124 ? -5.430 14.257 15.935 1.00 88.31 124 LYS A N 1
ATOM 1029 C CA . LYS A 1 124 ? -6.317 13.687 16.957 1.00 88.31 124 LYS A CA 1
ATOM 1030 C C . LYS A 1 124 ? -6.635 14.708 18.055 1.00 88.31 124 LYS A C 1
ATOM 1032 O O . LYS A 1 124 ? -7.813 14.926 18.321 1.00 88.31 124 LYS A O 1
ATOM 1037 N N . LYS A 1 125 ? -5.625 15.393 18.605 1.00 91.75 125 LYS A N 1
ATOM 1038 C CA . LYS A 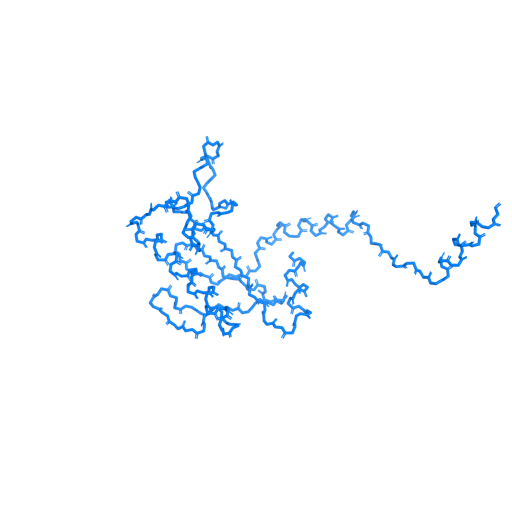1 125 ? -5.815 16.445 19.624 1.00 91.75 125 LYS A CA 1
ATOM 1039 C C . LYS A 1 125 ? -6.698 17.593 19.121 1.00 91.75 125 LYS A C 1
ATOM 1041 O O . LYS A 1 125 ? -7.528 18.105 19.869 1.00 91.75 125 LYS A O 1
ATOM 1046 N N . ILE A 1 126 ? -6.550 17.991 17.855 1.00 91.19 126 ILE A N 1
ATOM 1047 C CA . ILE A 1 126 ? -7.395 19.031 17.246 1.00 91.19 126 ILE A CA 1
ATOM 1048 C C . ILE A 1 126 ? -8.846 18.564 17.139 1.00 91.19 126 ILE A C 1
ATOM 1050 O O . ILE A 1 126 ? -9.744 19.320 17.510 1.00 91.19 126 ILE A O 1
ATOM 1054 N N . TYR A 1 127 ? -9.080 17.345 16.648 1.00 87.50 127 TYR A N 1
ATOM 1055 C CA . TYR A 1 127 ? -10.429 16.800 16.504 1.00 87.50 127 TYR A CA 1
ATOM 1056 C C . TYR A 1 127 ? -11.097 16.589 17.870 1.00 87.50 127 TYR A C 1
ATOM 1058 O O . TYR A 1 127 ? -12.238 16.991 18.042 1.00 87.50 127 TYR A O 1
ATOM 1066 N N . GLU A 1 128 ? -10.393 16.059 18.869 1.00 87.88 128 GLU A N 1
ATOM 1067 C CA . GLU A 1 128 ? -10.943 15.895 20.226 1.00 87.88 128 GLU A CA 1
ATOM 1068 C C . GLU A 1 128 ? -11.335 17.231 20.871 1.00 87.88 128 GLU A C 1
ATOM 1070 O O . GLU A 1 128 ? -12.321 17.302 21.598 1.00 87.88 128 GLU A O 1
ATOM 1075 N N . LYS A 1 129 ? -10.584 18.302 20.593 1.00 89.69 129 LYS A N 1
ATOM 1076 C CA . LYS A 1 129 ? -10.860 19.629 21.154 1.00 89.69 129 LYS A CA 1
ATOM 1077 C C . LYS A 1 129 ? -11.960 20.392 20.411 1.00 89.69 129 LYS A C 1
ATOM 1079 O O . LYS A 1 129 ? -12.697 21.143 21.043 1.00 89.69 129 LYS A O 1
ATOM 1084 N N . ASN A 1 130 ? -12.019 20.281 19.083 1.00 88.75 130 ASN A N 1
ATOM 1085 C CA . ASN A 1 130 ? -12.795 21.207 18.245 1.00 88.75 130 ASN A CA 1
ATOM 1086 C C . ASN A 1 130 ? -13.885 20.532 17.407 1.00 88.75 130 ASN A C 1
ATOM 1088 O O . ASN A 1 130 ? -14.709 21.232 16.819 1.00 88.75 130 ASN A O 1
ATOM 1092 N N . TYR A 1 131 ? -13.887 19.204 17.290 1.00 81.88 131 TYR A N 1
ATOM 1093 C CA . TYR A 1 131 ? -14.890 18.526 16.484 1.00 81.88 131 TYR A CA 1
ATOM 1094 C C . TYR A 1 131 ? -16.206 18.463 17.251 1.00 81.88 131 TYR A C 1
ATOM 1096 O O . TYR A 1 131 ? -16.276 17.992 18.385 1.00 81.88 131 TYR A O 1
ATOM 1104 N N . TRP A 1 132 ? -17.271 18.941 16.617 1.00 74.38 132 TRP A N 1
ATOM 1105 C CA . TRP A 1 132 ? -18.609 18.758 17.148 1.00 74.38 132 TRP A CA 1
ATOM 1106 C C . TRP A 1 132 ? -18.947 17.266 17.127 1.00 74.38 132 TRP A C 1
ATOM 1108 O O . TRP A 1 132 ? -18.833 16.622 16.087 1.00 74.38 132 TRP A O 1
ATOM 1118 N N . HIS A 1 133 ? -19.363 16.713 18.265 1.00 69.19 133 HIS A N 1
ATOM 1119 C CA . HIS A 1 133 ? -19.941 15.376 18.336 1.00 69.19 133 HIS A CA 1
ATOM 1120 C C . HIS A 1 133 ? -21.451 15.490 18.089 1.00 69.19 133 HIS A C 1
ATOM 1122 O O . HIS A 1 133 ? -22.185 15.767 19.046 1.00 69.19 133 HIS A O 1
ATOM 1128 N N . PRO A 1 134 ? -21.950 15.317 16.846 1.00 66.62 134 PRO A N 1
ATOM 1129 C CA . PRO A 1 134 ? -23.383 15.273 16.609 1.00 66.62 134 PRO A CA 1
ATOM 1130 C C . PRO A 1 134 ? -23.974 14.139 17.440 1.00 66.62 134 PRO A C 1
ATOM 1132 O O . PRO A 1 134 ? -23.714 12.961 17.201 1.00 66.62 134 PRO A O 1
ATOM 1135 N N . THR A 1 135 ? -24.755 14.500 18.450 1.00 72.38 135 THR A N 1
ATOM 1136 C CA . THR A 1 135 ? -25.556 13.539 19.199 1.00 72.38 135 THR A CA 1
ATOM 1137 C C . THR A 1 135 ? -26.832 13.295 18.399 1.00 72.38 135 THR A C 1
ATOM 1139 O O . THR A 1 135 ? -27.486 14.266 18.002 1.00 72.38 135 THR A O 1
ATOM 1142 N N . PRO A 1 136 ? -27.207 12.031 18.131 1.00 71.19 136 PRO A N 1
ATOM 1143 C CA . PRO A 1 136 ? -28.493 11.734 17.519 1.00 71.19 136 PRO A CA 1
ATOM 1144 C C . PRO A 1 136 ? -29.611 12.390 18.332 1.00 71.19 136 PRO A C 1
ATOM 1146 O O . PRO A 1 136 ? -29.601 12.337 19.565 1.00 71.19 136 PRO A O 1
ATOM 1149 N N . LEU A 1 137 ? -30.577 13.021 17.659 1.00 70.62 137 LEU A N 1
ATOM 1150 C CA . LEU A 1 137 ? -31.740 13.564 18.354 1.00 70.62 137 LEU A CA 1
ATOM 1151 C C . LEU A 1 137 ? -32.480 12.414 19.041 1.00 70.62 137 LEU A C 1
ATOM 1153 O O . LEU A 1 137 ? -32.905 11.462 18.388 1.00 70.62 137 LEU A O 1
ATOM 1157 N N . THR A 1 138 ? -32.657 12.513 20.356 1.00 80.38 138 THR A N 1
ATOM 1158 C CA . THR A 1 138 ? -33.507 11.575 21.087 1.00 80.38 138 THR A CA 1
ATOM 1159 C C . THR A 1 138 ? -34.969 11.762 20.662 1.00 80.38 138 THR A C 1
ATOM 1161 O O . THR A 1 138 ? -35.358 12.870 20.265 1.00 80.38 138 THR A O 1
ATOM 1164 N N . PRO A 1 139 ? -35.823 10.728 20.779 1.00 78.25 139 PRO A N 1
ATOM 1165 C CA . PRO A 1 139 ? -37.261 10.859 20.518 1.00 78.25 139 PRO A CA 1
ATOM 1166 C C . PRO A 1 139 ? -37.911 12.035 21.273 1.00 78.25 139 PRO A C 1
ATOM 1168 O O . PRO A 1 139 ? -38.798 12.715 20.761 1.00 78.25 139 PRO A O 1
ATOM 1171 N N . GLU A 1 140 ? -37.417 12.339 22.473 1.00 76.50 140 GLU A N 1
ATOM 1172 C CA . GLU A 1 140 ? -37.839 13.476 23.298 1.00 76.50 140 GLU A CA 1
ATOM 1173 C C . GLU A 1 140 ? -37.478 14.833 22.674 1.00 76.50 140 GLU A C 1
ATOM 1175 O O . GLU A 1 140 ? -38.308 15.749 22.652 1.00 76.50 140 GLU A O 1
ATOM 1180 N N . ASN A 1 141 ? -36.268 14.957 22.117 1.00 77.44 141 ASN A N 1
ATOM 1181 C CA . ASN A 1 141 ? -35.812 16.166 21.432 1.00 77.44 141 ASN A CA 1
ATOM 1182 C C . ASN A 1 141 ? -36.603 16.406 20.139 1.00 77.44 141 ASN A C 1
ATOM 1184 O O . ASN A 1 141 ? -37.004 17.539 19.867 1.00 77.44 141 ASN A O 1
ATOM 1188 N N . ILE A 1 142 ? -36.920 15.342 19.395 1.00 77.75 142 ILE A N 1
ATOM 1189 C CA . ILE A 1 142 ? -37.778 15.406 18.201 1.00 77.75 142 ILE A CA 1
ATOM 1190 C C . ILE A 1 142 ? -39.180 15.918 18.573 1.00 77.75 142 ILE A C 1
ATOM 1192 O O . ILE A 1 142 ? -39.706 16.838 17.940 1.00 77.75 142 ILE A O 1
ATOM 1196 N N . ASN A 1 143 ? -39.767 15.389 19.649 1.00 75.75 143 ASN A N 1
ATOM 1197 C CA . ASN A 1 143 ? -41.098 15.788 20.112 1.00 75.75 143 ASN A CA 1
ATOM 1198 C C . ASN A 1 143 ? -41.159 17.244 20.606 1.00 75.75 143 ASN A C 1
ATOM 1200 O O . ASN A 1 143 ? -42.149 17.935 20.349 1.00 75.75 143 ASN A O 1
ATOM 1204 N N . LYS A 1 144 ? -40.109 17.746 21.272 1.00 74.25 144 LYS A N 1
ATOM 1205 C CA . LYS A 1 144 ? -40.006 19.165 21.668 1.00 74.25 144 LYS A CA 1
ATOM 1206 C C . LYS A 1 144 ? -39.935 20.100 20.459 1.00 74.25 144 LYS A C 1
ATOM 1208 O O . LYS A 1 144 ? -40.659 21.094 20.422 1.00 74.25 144 LYS A O 1
ATOM 1213 N N . ILE A 1 145 ? -39.123 19.763 19.457 1.00 76.38 145 ILE A N 1
ATOM 1214 C CA . ILE A 1 145 ? -39.000 20.553 18.221 1.00 76.38 145 ILE A CA 1
ATOM 1215 C C . ILE A 1 145 ? -40.345 20.607 17.482 1.00 76.38 145 ILE A C 1
ATOM 1217 O O . ILE A 1 145 ? -40.773 21.674 17.042 1.00 76.38 145 ILE A O 1
ATOM 1221 N N . ASN A 1 146 ? -41.056 19.481 17.413 1.00 75.00 146 ASN A N 1
ATOM 1222 C CA . ASN A 1 146 ? -42.359 19.404 16.753 1.00 75.00 146 ASN A CA 1
ATOM 1223 C C . ASN A 1 146 ? -43.470 20.163 17.500 1.00 75.00 146 ASN A C 1
ATOM 1225 O O . ASN A 1 146 ? -44.372 20.695 16.856 1.00 75.00 146 ASN A O 1
ATOM 1229 N N . LYS A 1 147 ? -43.407 20.264 18.837 1.00 71.06 147 LYS A N 1
ATOM 1230 C CA . LYS A 1 147 ? -44.333 21.101 19.625 1.00 71.06 147 LYS A CA 1
ATOM 1231 C C . LYS A 1 147 ? -44.092 22.598 19.414 1.00 71.06 147 LYS A C 1
ATOM 1233 O O . LYS A 1 147 ? -45.057 23.348 19.321 1.00 71.06 147 LYS A O 1
ATOM 1238 N N . ASN A 1 148 ? -42.835 23.021 19.285 1.00 65.69 148 ASN A N 1
ATOM 1239 C CA . ASN A 1 148 ? -42.489 24.431 19.073 1.00 65.69 148 ASN A CA 1
ATOM 1240 C C . ASN A 1 148 ? -42.792 24.932 17.651 1.00 65.69 148 ASN A C 1
ATOM 1242 O O . ASN A 1 148 ? -42.924 26.132 17.465 1.00 65.69 148 ASN A O 1
ATOM 1246 N N . LYS A 1 149 ? -42.941 24.036 16.664 1.00 63.97 149 LYS A N 1
ATOM 1247 C CA . LYS A 1 149 ? -43.368 24.375 15.292 1.00 63.97 149 LYS A CA 1
AT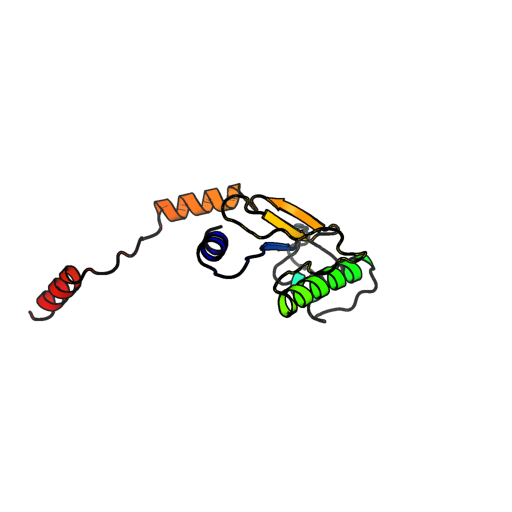OM 1248 C C . LYS A 1 149 ? -44.889 24.512 15.111 1.00 63.97 149 LYS A C 1
ATOM 1250 O O . LYS A 1 149 ? -45.332 24.852 14.021 1.00 63.97 149 LYS A O 1
ATOM 1255 N N . LYS A 1 150 ? -45.687 24.181 16.133 1.00 56.25 150 LYS A N 1
ATOM 1256 C CA . LYS A 1 150 ? -47.164 24.239 16.105 1.00 56.25 150 LYS A CA 1
ATOM 1257 C C . LYS A 1 150 ? -47.748 25.455 16.848 1.00 56.25 150 LYS A C 1
ATOM 1259 O O . LYS A 1 150 ? -48.955 25.487 17.077 1.00 56.25 150 LYS A O 1
ATOM 1264 N N . LYS A 1 151 ? -46.910 26.414 17.243 1.00 49.12 151 LYS A N 1
ATOM 1265 C CA . LYS A 1 151 ? -47.298 27.756 17.700 1.00 49.12 151 LYS A CA 1
ATOM 1266 C C . LYS A 1 151 ? -46.848 28.766 16.659 1.00 49.12 151 LYS A C 1
ATOM 1268 O O . LYS A 1 151 ? -47.566 29.772 16.515 1.00 49.12 151 LYS A O 1
#

Secondary structure (DSSP, 8-state):
-HHHHHHHHH-SSPP--EEE----TTSPP-TTTTT--SPPTTGGGGGTS--S-----HHHHHHHH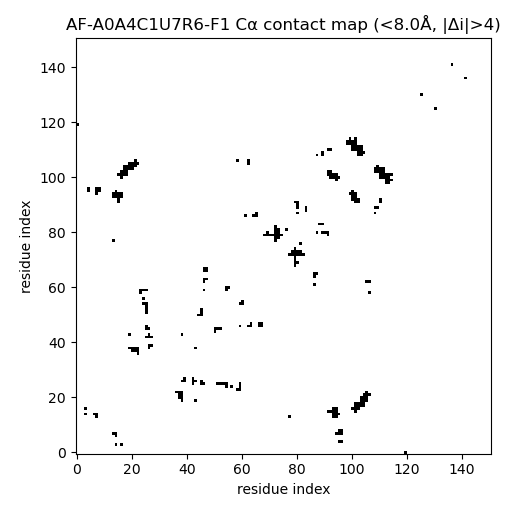HHHHHHHHHHHHS-TTSS--SS--S--PPP-TTT-EEEEESSSEEEEESSSHHHHHHHHHHHHHH----PPPPHHHHHHHHHHTT-